Protein AF-A0A3N5PCT1-F1 (afdb_monomer_lite)

Structure (mmCIF, N/CA/C/O backbone):
data_AF-A0A3N5PCT1-F1
#
_entry.id   AF-A0A3N5PCT1-F1
#
loop_
_atom_site.group_PDB
_atom_site.id
_atom_site.type_symbol
_atom_site.label_atom_id
_atom_site.label_alt_id
_atom_site.label_comp_id
_atom_site.label_asym_id
_atom_site.label_entity_id
_atom_site.label_seq_id
_atom_site.pdbx_PDB_ins_code
_atom_site.Cartn_x
_atom_site.Cartn_y
_atom_site.Cartn_z
_atom_site.occupancy
_atom_site.B_iso_or_equiv
_atom_site.auth_seq_id
_atom_site.auth_comp_id
_atom_site.auth_asym_id
_atom_site.auth_atom_id
_atom_site.pdbx_PDB_model_num
ATOM 1 N N . MET A 1 1 ? -2.563 -8.383 13.741 1.00 73.81 1 MET A N 1
ATOM 2 C CA . MET A 1 1 ? -2.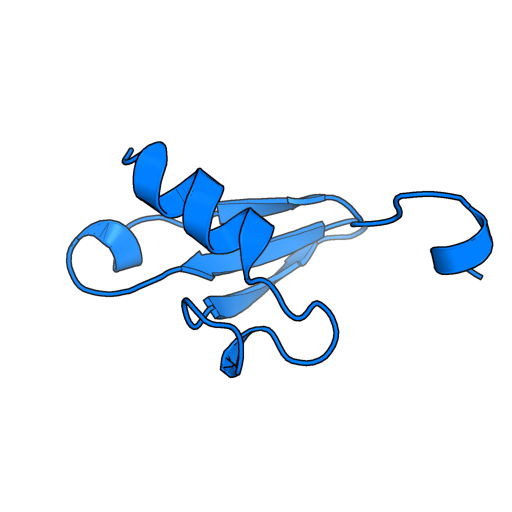444 -8.170 12.285 1.00 73.81 1 MET A CA 1
ATOM 3 C C . MET A 1 1 ? -3.173 -9.307 11.597 1.00 73.81 1 MET A C 1
ATOM 5 O O . MET A 1 1 ? -2.953 -10.448 11.983 1.00 73.81 1 MET A O 1
ATOM 9 N N . ASP A 1 2 ? -4.067 -8.990 10.667 1.00 87.06 2 ASP A N 1
ATOM 10 C CA . ASP A 1 2 ? -4.898 -9.957 9.943 1.00 87.06 2 ASP A CA 1
ATOM 11 C C . ASP A 1 2 ? -4.233 -10.288 8.601 1.00 87.06 2 ASP A C 1
ATOM 13 O O . ASP A 1 2 ? -4.128 -9.431 7.720 1.00 87.06 2 ASP A O 1
ATOM 17 N N . LEU A 1 3 ? -3.712 -11.508 8.480 1.00 88.56 3 LEU A N 1
ATOM 18 C CA . LEU A 1 3 ? -2.988 -11.939 7.285 1.00 88.56 3 LEU A CA 1
ATOM 19 C C . LEU A 1 3 ? -3.923 -12.236 6.111 1.00 88.56 3 LEU A C 1
ATOM 21 O O . LEU A 1 3 ? -3.510 -12.056 4.966 1.00 88.56 3 LEU A O 1
ATOM 25 N N . ASP A 1 4 ? -5.161 -12.648 6.379 1.00 91.81 4 ASP A N 1
ATOM 26 C CA . ASP A 1 4 ? -6.132 -12.949 5.330 1.00 91.81 4 ASP A CA 1
ATOM 27 C C . ASP A 1 4 ? -6.582 -11.655 4.650 1.00 91.81 4 ASP A C 1
ATOM 29 O O . ASP A 1 4 ? -6.623 -11.589 3.419 1.00 91.81 4 ASP A O 1
ATOM 33 N N . LEU A 1 5 ? -6.793 -10.582 5.426 1.00 89.38 5 LEU A N 1
ATOM 34 C CA . LEU A 1 5 ? -7.030 -9.258 4.848 1.00 89.38 5 LEU A CA 1
ATOM 35 C C . LEU A 1 5 ? -5.848 -8.810 3.984 1.00 89.38 5 LEU A C 1
ATOM 37 O O . LEU A 1 5 ? -6.061 -8.318 2.879 1.00 89.38 5 LEU A O 1
ATOM 41 N N . LEU A 1 6 ? -4.613 -8.966 4.472 1.00 89.94 6 LEU A N 1
ATOM 42 C CA . LEU A 1 6 ? -3.436 -8.528 3.725 1.00 89.94 6 LEU A CA 1
ATOM 43 C C . LEU A 1 6 ? -3.315 -9.281 2.393 1.00 89.94 6 LEU A C 1
ATOM 45 O O . LEU A 1 6 ? -3.061 -8.665 1.364 1.00 89.94 6 LEU A O 1
ATOM 49 N N . GLN A 1 7 ? -3.564 -10.593 2.380 1.00 91.88 7 GLN A N 1
ATOM 50 C CA . GLN A 1 7 ? -3.575 -11.371 1.139 1.00 91.88 7 GLN A CA 1
ATOM 51 C C . GLN A 1 7 ? -4.680 -10.930 0.173 1.00 91.88 7 GLN A C 1
ATOM 53 O O . GLN A 1 7 ? -4.428 -10.821 -1.028 1.00 91.88 7 GLN A O 1
ATOM 58 N N . GLU A 1 8 ? -5.891 -10.673 0.666 1.00 92.81 8 GLU A N 1
ATOM 59 C CA . GLU A 1 8 ? -6.987 -10.180 -0.174 1.00 92.81 8 GLU A CA 1
ATOM 60 C C . GLU A 1 8 ? -6.722 -8.768 -0.705 1.00 92.81 8 GLU A C 1
ATOM 62 O O . GLU A 1 8 ? -7.056 -8.471 -1.855 1.00 92.81 8 GLU A O 1
ATOM 67 N N . PHE A 1 9 ? -6.075 -7.918 0.096 1.00 91.19 9 PHE A N 1
ATOM 68 C CA . PHE A 1 9 ? -5.640 -6.590 -0.318 1.00 91.19 9 PHE A CA 1
ATOM 69 C C . PHE A 1 9 ? -4.642 -6.701 -1.471 1.00 91.19 9 PHE A C 1
ATOM 71 O O . PHE A 1 9 ? -4.874 -6.126 -2.529 1.00 91.19 9 PHE A O 1
ATOM 78 N N . GLU A 1 10 ? -3.597 -7.518 -1.322 1.00 89.75 10 GLU A N 1
ATOM 79 C CA . GLU A 1 10 ? -2.583 -7.717 -2.364 1.00 89.75 10 GLU A CA 1
ATOM 80 C C . GLU A 1 10 ? -3.166 -8.290 -3.666 1.00 89.75 10 GLU A C 1
ATOM 82 O O . GLU A 1 10 ? -2.766 -7.886 -4.757 1.00 89.75 10 GLU A O 1
ATOM 87 N N . ARG A 1 11 ? -4.141 -9.207 -3.584 1.00 92.06 11 ARG A N 1
ATOM 88 C CA . ARG A 1 11 ? -4.804 -9.783 -4.772 1.00 92.06 11 ARG A CA 1
ATOM 89 C C . ARG A 1 11 ? -5.685 -8.784 -5.521 1.00 92.06 11 ARG A C 1
ATOM 91 O O . ARG A 1 11 ? -5.924 -8.976 -6.712 1.00 92.06 11 ARG A O 1
ATOM 98 N N . GLY A 1 12 ? -6.220 -7.782 -4.826 1.00 90.62 12 GLY A N 1
ATOM 99 C CA . GLY A 1 12 ? -7.206 -6.837 -5.354 1.00 90.62 12 GLY A CA 1
ATOM 100 C C . GLY A 1 12 ? -6.723 -5.391 -5.452 1.00 90.62 12 GLY A C 1
ATOM 101 O O . GLY A 1 12 ? -7.556 -4.512 -5.690 1.00 90.62 12 GLY A O 1
ATOM 102 N N . LEU A 1 13 ? -5.431 -5.149 -5.224 1.00 89.69 13 LEU A N 1
ATOM 103 C CA . LEU A 1 13 ? -4.818 -3.829 -5.271 1.00 89.69 13 LEU A CA 1
ATOM 104 C C . LEU A 1 13 ? -4.736 -3.325 -6.714 1.00 89.69 13 LEU A C 1
ATOM 106 O O . LEU A 1 13 ? -4.158 -3.978 -7.580 1.00 89.69 13 LEU A O 1
ATOM 110 N N . ASP A 1 14 ? -5.273 -2.131 -6.932 1.00 87.56 14 ASP A N 1
ATOM 111 C CA . ASP A 1 14 ? -5.008 -1.270 -8.077 1.00 87.56 14 ASP A CA 1
ATOM 112 C C . ASP A 1 14 ? -3.904 -0.270 -7.677 1.00 87.56 14 ASP A C 1
ATOM 114 O O . ASP A 1 14 ? -4.164 0.647 -6.893 1.00 87.56 14 ASP A O 1
ATOM 118 N N . PRO A 1 15 ? -2.659 -0.435 -8.165 1.00 82.25 15 PRO A N 1
ATOM 119 C CA . PRO A 1 15 ? -1.551 0.454 -7.825 1.00 82.25 15 PRO A CA 1
ATOM 120 C C . PRO A 1 15 ? -1.736 1.897 -8.297 1.00 82.25 15 PRO A C 1
ATOM 122 O O . PRO A 1 15 ? -1.184 2.805 -7.679 1.00 82.25 15 PRO A O 1
ATOM 125 N N . ALA A 1 16 ? -2.476 2.105 -9.390 1.00 83.31 16 ALA A N 1
ATOM 126 C CA . ALA A 1 16 ? -2.715 3.431 -9.949 1.00 83.31 16 ALA A CA 1
ATOM 127 C C . ALA A 1 16 ? -3.803 4.177 -9.165 1.00 83.31 16 ALA A C 1
ATOM 129 O O . ALA A 1 16 ? -3.744 5.401 -9.046 1.00 83.31 16 ALA A O 1
ATOM 130 N N . HIS A 1 17 ? -4.764 3.434 -8.602 1.00 86.50 17 HIS A N 1
ATOM 131 C CA . HIS A 1 17 ? -5.873 3.970 -7.812 1.00 86.50 17 HIS A CA 1
ATOM 132 C C . HIS A 1 17 ? -6.161 3.136 -6.541 1.00 86.50 17 HIS A C 1
ATOM 134 O O . HIS A 1 17 ? -7.180 2.434 -6.472 1.00 86.50 17 HIS A O 1
ATOM 140 N N . PRO A 1 18 ? -5.307 3.199 -5.498 1.00 88.25 18 PRO A N 1
ATOM 141 C CA . PRO A 1 18 ? -5.448 2.383 -4.285 1.00 88.25 18 PRO A CA 1
ATOM 142 C C . PRO A 1 18 ? -6.785 2.566 -3.548 1.00 88.25 18 PRO A C 1
ATOM 144 O O . PRO A 1 18 ? -7.326 1.622 -2.973 1.00 88.25 18 PRO A O 1
ATOM 147 N N . GLU A 1 19 ? -7.375 3.756 -3.614 1.00 89.12 19 GLU A N 1
ATOM 148 C CA . GLU A 1 19 ? -8.680 4.087 -3.038 1.00 89.12 19 GLU A CA 1
ATOM 149 C C . GLU A 1 19 ? -9.851 3.380 -3.740 1.00 89.12 19 GLU A C 1
ATOM 151 O O . GLU A 1 19 ? -10.933 3.248 -3.167 1.00 89.12 19 GLU A O 1
ATOM 156 N N . ARG A 1 20 ? -9.632 2.905 -4.973 1.00 89.56 20 ARG A N 1
ATOM 157 C CA . ARG A 1 20 ? -10.604 2.170 -5.801 1.00 89.56 20 ARG A CA 1
ATOM 158 C C . ARG A 1 20 ? -10.361 0.661 -5.811 1.00 89.56 20 ARG A C 1
ATOM 160 O O . ARG A 1 20 ? -11.097 -0.068 -6.476 1.00 89.56 20 ARG A O 1
ATOM 167 N N . SER A 1 21 ? -9.346 0.197 -5.084 1.00 88.56 21 SER A N 1
ATOM 168 C CA . SER A 1 21 ? -9.037 -1.225 -4.934 1.00 88.56 21 SER A CA 1
ATOM 169 C C . SER A 1 21 ? -10.185 -1.979 -4.267 1.00 88.56 21 SER A C 1
ATOM 171 O O . SER A 1 21 ? -11.018 -1.389 -3.576 1.00 88.56 21 SER A O 1
ATOM 173 N N . ARG A 1 22 ? -10.213 -3.312 -4.423 1.00 91.25 22 ARG A N 1
ATOM 174 C CA . ARG A 1 22 ? -11.241 -4.161 -3.786 1.00 91.25 22 ARG A CA 1
ATOM 175 C C . ARG A 1 22 ? -11.340 -3.905 -2.281 1.00 91.25 22 ARG A C 1
ATOM 177 O O . ARG A 1 22 ? -12.439 -3.843 -1.738 1.00 91.25 22 ARG A O 1
ATOM 184 N N . ILE A 1 23 ? -10.187 -3.780 -1.632 1.00 91.38 23 ILE A N 1
ATOM 185 C CA . ILE A 1 23 ? -10.068 -3.242 -0.282 1.00 91.38 23 ILE A CA 1
ATOM 186 C C . ILE A 1 23 ? -9.498 -1.832 -0.441 1.00 91.38 23 ILE A C 1
ATOM 188 O O . ILE A 1 23 ? -8.334 -1.714 -0.830 1.00 91.38 23 ILE A O 1
ATOM 192 N N . PRO A 1 24 ? -10.292 -0.779 -0.180 1.00 89.94 24 PRO A N 1
ATOM 193 C CA . PRO A 1 24 ? -9.819 0.590 -0.304 1.00 89.94 24 PRO A CA 1
ATOM 194 C C . PRO A 1 24 ? -8.629 0.844 0.615 1.00 89.94 24 PRO A C 1
ATOM 196 O O . PRO A 1 24 ? -8.649 0.465 1.793 1.00 89.94 24 PRO A O 1
ATOM 199 N N . ALA A 1 25 ? -7.617 1.513 0.071 1.00 90.06 25 ALA A N 1
ATOM 200 C CA . ALA A 1 25 ? -6.492 2.019 0.835 1.00 90.06 25 ALA A CA 1
ATOM 201 C C . ALA A 1 25 ? -6.446 3.545 0.812 1.00 90.06 25 ALA A C 1
ATOM 203 O O . ALA A 1 25 ? -6.706 4.178 -0.212 1.00 90.06 25 ALA A O 1
ATOM 204 N N . GLN A 1 26 ? -6.075 4.131 1.947 1.00 90.31 26 GLN A N 1
ATOM 205 C CA . GLN A 1 26 ? -5.807 5.557 2.065 1.00 90.31 26 GLN A CA 1
ATOM 206 C C . GLN A 1 26 ? -4.304 5.776 2.165 1.00 90.31 26 GLN A C 1
ATOM 208 O O . GLN A 1 26 ? -3.655 5.253 3.067 1.00 90.31 26 GLN A O 1
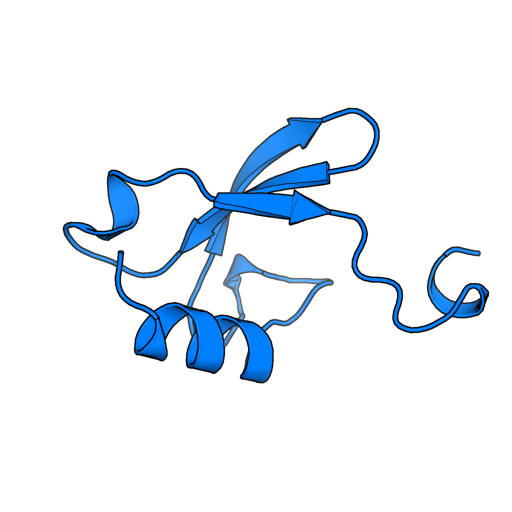ATOM 213 N N . ILE A 1 27 ? -3.751 6.585 1.266 1.00 90.00 27 ILE A N 1
ATOM 214 C CA . ILE A 1 27 ? -2.348 6.982 1.346 1.00 90.00 27 ILE A CA 1
ATOM 215 C C . ILE A 1 27 ? -2.188 7.971 2.501 1.00 90.00 27 ILE A C 1
ATOM 217 O O . ILE A 1 27 ? -2.836 9.017 2.533 1.00 90.00 27 ILE A O 1
ATOM 221 N N . LEU A 1 28 ? -1.313 7.627 3.442 1.00 92.00 28 LEU A N 1
ATOM 222 C CA . LEU A 1 28 ? -0.940 8.473 4.574 1.00 92.00 28 LEU A CA 1
ATOM 223 C C . LEU A 1 28 ? 0.302 9.316 4.266 1.00 92.00 28 LEU A C 1
ATOM 225 O O . LEU A 1 28 ? 0.472 10.398 4.820 1.00 92.00 28 LEU A O 1
ATOM 229 N N . GLY A 1 29 ? 1.173 8.832 3.378 1.00 90.75 29 GLY A N 1
ATOM 230 C CA . GLY A 1 29 ? 2.353 9.567 2.945 1.00 90.75 29 GLY A CA 1
ATOM 231 C C . GLY A 1 29 ? 3.273 8.757 2.039 1.00 90.75 29 GLY A C 1
ATOM 232 O O . GLY A 1 29 ? 3.071 7.563 1.813 1.00 90.75 29 GLY A O 1
ATOM 233 N N . TYR A 1 30 ? 4.314 9.423 1.550 1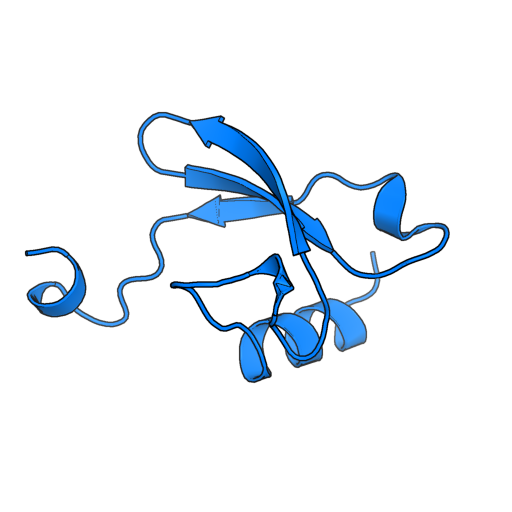.00 90.25 30 TYR A N 1
ATOM 234 C CA . TYR A 1 30 ? 5.353 8.829 0.716 1.00 90.25 30 TYR A CA 1
ATOM 235 C C . TYR A 1 30 ? 6.703 8.951 1.425 1.00 90.25 30 TYR A C 1
ATOM 237 O O . TYR A 1 30 ? 7.049 10.005 1.953 1.00 90.25 30 TYR A O 1
ATOM 245 N N . GLY A 1 31 ? 7.448 7.852 1.457 1.00 86.25 31 GLY A N 1
ATOM 246 C CA . GLY A 1 31 ? 8.879 7.840 1.753 1.00 86.25 31 GLY A CA 1
ATOM 247 C C . GLY A 1 31 ? 9.682 7.784 0.455 1.00 86.25 31 GLY A C 1
ATOM 248 O O . GLY A 1 31 ? 9.107 7.588 -0.611 1.00 86.25 31 GLY A O 1
ATOM 249 N N . GLU A 1 32 ? 11.008 7.888 0.550 1.00 86.75 32 GLU A N 1
ATOM 250 C CA . GLU A 1 32 ? 11.900 7.967 -0.623 1.00 86.75 32 GLU A CA 1
ATOM 251 C C . GLU A 1 32 ? 11.681 6.846 -1.651 1.00 86.75 32 GLU A C 1
ATOM 253 O O . GLU A 1 32 ? 11.758 7.087 -2.849 1.00 86.75 32 GLU A O 1
ATOM 258 N N . ILE A 1 33 ? 11.363 5.634 -1.187 1.00 83.00 33 ILE A N 1
ATOM 259 C CA . ILE A 1 33 ? 11.099 4.462 -2.035 1.00 83.00 33 ILE A CA 1
ATOM 260 C C . ILE A 1 33 ? 9.824 3.720 -1.619 1.00 83.00 33 ILE A C 1
ATOM 262 O O . ILE A 1 33 ? 9.730 2.509 -1.774 1.00 83.00 33 ILE A O 1
ATOM 266 N N . SER A 1 34 ? 8.866 4.372 -0.965 1.00 88.38 34 SER A N 1
ATOM 267 C CA . SER A 1 34 ? 7.737 3.631 -0.384 1.00 88.38 34 SER A CA 1
ATOM 268 C C . SER A 1 34 ? 6.481 4.458 -0.240 1.00 88.38 34 SER A C 1
ATOM 270 O O . SER A 1 34 ? 6.559 5.656 0.010 1.00 88.38 34 SER A O 1
ATOM 272 N N . THR A 1 35 ? 5.339 3.788 -0.226 1.00 89.50 35 THR A N 1
ATOM 273 C CA . THR A 1 35 ? 4.047 4.391 0.101 1.00 89.50 35 THR A CA 1
ATOM 274 C C . THR A 1 35 ? 3.583 3.877 1.457 1.00 89.50 35 THR A C 1
ATOM 276 O O . THR A 1 35 ? 3.561 2.669 1.697 1.00 89.50 35 THR A O 1
ATOM 279 N N . VAL A 1 36 ? 3.230 4.789 2.361 1.00 92.69 36 VAL A N 1
ATOM 280 C CA . VAL A 1 36 ? 2.595 4.461 3.640 1.00 92.69 36 VAL A CA 1
ATOM 281 C C . VAL A 1 36 ? 1.094 4.609 3.472 1.00 92.69 36 VAL A C 1
ATOM 283 O O . VAL A 1 36 ? 0.623 5.630 2.967 1.00 92.69 36 VAL A O 1
ATOM 286 N N . LEU A 1 37 ? 0.348 3.590 3.876 1.00 91.50 37 LEU A N 1
ATOM 287 C CA . LEU A 1 37 ? -1.083 3.506 3.637 1.00 91.50 37 LEU A CA 1
ATOM 288 C C . LEU A 1 37 ? -1.825 2.806 4.778 1.00 91.50 37 LEU A C 1
ATOM 290 O O . LEU A 1 37 ? -1.287 1.934 5.454 1.00 91.50 37 LEU A O 1
ATOM 294 N N . GLU A 1 38 ? -3.075 3.194 4.967 1.00 92.31 38 GLU A N 1
ATOM 295 C CA . GLU A 1 38 ? -4.077 2.468 5.748 1.00 92.31 38 GLU A CA 1
ATOM 296 C C . GLU A 1 38 ? -4.876 1.559 4.807 1.00 92.31 38 GLU A C 1
ATOM 298 O O . GLU A 1 38 ? -5.183 1.973 3.688 1.00 92.31 38 GLU A O 1
ATOM 303 N N . ILE A 1 39 ? -5.249 0.353 5.252 1.00 90.38 39 ILE A N 1
ATOM 304 C CA . ILE A 1 39 ? -6.116 -0.568 4.494 1.00 90.38 39 ILE A CA 1
ATOM 305 C C . ILE A 1 39 ? -7.397 -0.888 5.267 1.00 90.38 39 ILE A C 1
ATOM 307 O O . ILE A 1 39 ? -7.379 -1.067 6.485 1.00 90.38 39 ILE A O 1
ATOM 311 N N . GLY A 1 40 ? -8.509 -1.039 4.548 1.00 81.25 40 GLY A 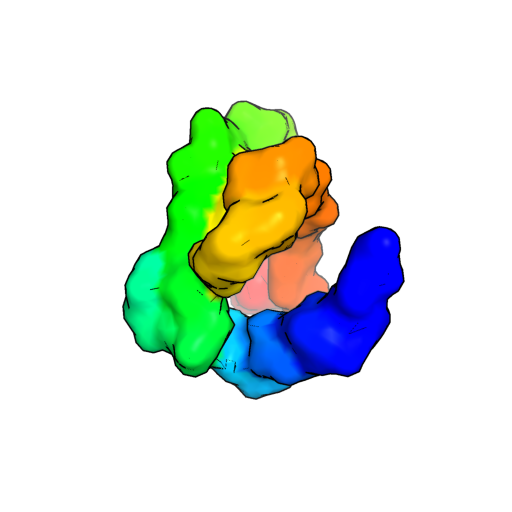N 1
ATOM 312 C CA . GLY A 1 40 ? -9.751 -1.578 5.104 1.00 81.25 40 GLY A CA 1
ATOM 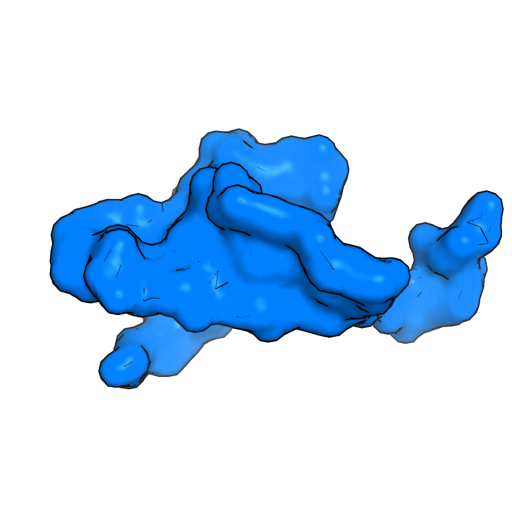313 C C . GLY A 1 40 ? -10.504 -0.622 6.040 1.00 81.25 40 GLY A C 1
ATOM 314 O O . GLY A 1 40 ? -10.550 0.587 5.827 1.00 81.25 40 GLY A O 1
ATOM 315 N N . ALA A 1 41 ? -11.178 -1.184 7.049 1.00 71.12 41 ALA A N 1
ATOM 316 C CA . ALA A 1 41 ? -12.052 -0.458 7.973 1.00 71.12 41 ALA A CA 1
ATOM 317 C C . ALA A 1 41 ? -11.961 -1.012 9.407 1.00 71.12 41 ALA A C 1
ATOM 319 O O . ALA A 1 41 ? -11.459 -2.112 9.639 1.00 71.12 41 ALA A O 1
ATOM 320 N N . GLY A 1 42 ? -12.482 -0.260 10.381 1.00 74.94 42 GLY A N 1
ATOM 321 C CA . GLY A 1 42 ? -12.501 -0.677 11.787 1.00 74.94 42 GLY A CA 1
ATOM 322 C C . GLY A 1 42 ? -11.101 -0.667 12.427 1.00 74.94 42 GLY A C 1
ATOM 323 O O . GLY A 1 42 ? -10.320 0.228 12.107 1.00 74.94 42 GLY A O 1
ATOM 324 N N . PRO A 1 43 ? -10.753 -1.644 13.291 1.00 70.00 43 PRO A N 1
ATOM 325 C CA . PRO A 1 43 ? -9.468 -1.692 14.012 1.00 70.00 43 PRO A CA 1
ATOM 326 C C . PRO A 1 43 ? -8.222 -1.661 13.110 1.00 70.00 43 PRO A C 1
ATOM 328 O O . PRO A 1 43 ? -7.126 -1.348 13.554 1.00 70.00 43 PRO A O 1
ATOM 331 N N . GLN A 1 44 ? -8.384 -1.982 11.825 1.00 70.81 44 GLN A N 1
ATOM 332 C CA . GLN A 1 44 ? -7.330 -1.929 10.810 1.00 70.81 44 GLN A CA 1
ATOM 333 C C . GLN A 1 44 ? -6.873 -0.501 10.489 1.00 70.81 44 GLN A C 1
ATOM 335 O O . GLN A 1 44 ? -5.724 -0.314 10.102 1.00 70.81 44 GLN A O 1
ATOM 340 N N . ARG A 1 45 ? -7.733 0.508 10.701 1.00 71.75 45 ARG A N 1
ATOM 341 C CA . ARG A 1 45 ? -7.366 1.925 10.538 1.00 71.75 45 ARG A CA 1
ATOM 342 C C . ARG A 1 45 ? -6.435 2.434 11.637 1.00 71.75 45 ARG A C 1
ATOM 344 O O . ARG A 1 45 ? -5.945 3.545 11.547 1.00 71.75 45 ARG A O 1
ATOM 351 N N . GLU A 1 46 ? -6.170 1.636 12.669 1.00 81.88 46 GLU A N 1
ATOM 352 C CA . GLU A 1 46 ? -5.158 1.959 13.681 1.00 81.88 46 GLU A CA 1
ATOM 353 C C . GLU A 1 46 ? -3.752 1.486 13.267 1.00 81.88 46 GLU A C 1
ATOM 355 O O . GLU A 1 46 ? -2.783 1.686 14.001 1.00 81.88 46 GLU A O 1
ATOM 360 N N . LEU A 1 47 ? -3.623 0.847 12.097 1.00 88.06 47 LEU A N 1
ATOM 361 C CA . LEU A 1 47 ? -2.367 0.317 11.581 1.00 88.06 47 LEU A CA 1
ATOM 362 C C . LEU A 1 47 ? -1.934 1.067 10.319 1.00 88.06 47 LEU A C 1
ATOM 364 O O . LEU A 1 47 ? -2.664 1.141 9.333 1.00 88.06 47 LEU A O 1
ATOM 368 N N . ALA A 1 48 ? -0.691 1.548 10.333 1.00 91.50 48 ALA A N 1
ATOM 369 C CA . ALA A 1 48 ? -0.019 2.051 9.145 1.00 91.50 48 ALA A CA 1
ATOM 370 C C . ALA A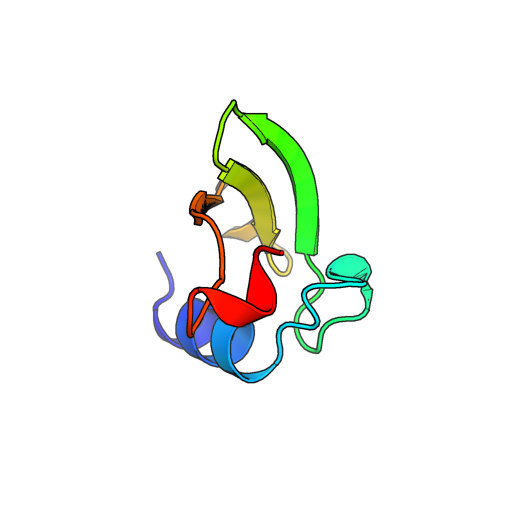 1 48 ? 0.785 0.923 8.485 1.00 91.50 48 ALA A C 1
ATOM 372 O O . ALA A 1 48 ? 1.664 0.316 9.103 1.00 91.50 48 ALA A O 1
ATOM 373 N N . TYR A 1 49 ? 0.510 0.672 7.211 1.00 91.38 49 TYR A N 1
ATOM 374 C CA . TYR A 1 49 ? 1.219 -0.294 6.383 1.00 91.38 49 TYR A CA 1
ATOM 375 C C . TYR A 1 49 ? 2.235 0.436 5.514 1.00 91.38 49 TYR A C 1
ATOM 377 O O . TYR A 1 49 ? 1.970 1.524 5.005 1.00 91.38 49 TYR A O 1
ATOM 385 N N . LYS A 1 50 ? 3.410 -0.164 5.324 1.00 91.56 50 LYS A N 1
ATOM 386 C CA . LYS A 1 50 ? 4.444 0.371 4.437 1.00 91.56 50 LYS A CA 1
ATOM 387 C C . LYS A 1 50 ? 4.612 -0.551 3.243 1.00 91.56 50 LYS A C 1
ATOM 389 O O . LYS A 1 50 ? 4.967 -1.716 3.403 1.00 91.56 50 LYS A O 1
ATOM 394 N N . ARG A 1 51 ? 4.397 -0.005 2.052 1.00 88.00 51 ARG A N 1
ATOM 395 C CA . ARG A 1 51 ? 4.559 -0.699 0.783 1.00 88.00 51 ARG A CA 1
ATOM 396 C C . ARG A 1 51 ? 5.812 -0.208 0.077 1.00 88.00 51 ARG A C 1
ATOM 398 O O . ARG A 1 51 ? 5.958 0.982 -0.189 1.00 88.00 51 ARG A O 1
ATOM 405 N N . LEU A 1 52 ? 6.727 -1.132 -0.178 1.00 86.12 52 LEU A N 1
ATOM 406 C CA . LEU A 1 52 ? 7.916 -0.905 -0.998 1.00 86.12 52 LEU A CA 1
ATOM 407 C C . LEU A 1 52 ? 7.525 -0.930 -2.490 1.00 86.12 52 LEU A C 1
ATOM 409 O O . LEU A 1 52 ? 6.408 -1.358 -2.798 1.00 86.12 52 LEU A O 1
ATOM 413 N N . PRO A 1 53 ? 8.379 -0.435 -3.405 1.00 71.81 53 PRO A N 1
ATOM 414 C CA . PRO A 1 53 ? 8.025 -0.268 -4.808 1.00 71.81 53 PRO A CA 1
ATOM 415 C C . PRO A 1 53 ? 7.519 -1.588 -5.385 1.00 71.81 53 PRO A C 1
ATOM 417 O O . PRO A 1 53 ? 8.118 -2.641 -5.169 1.00 71.81 53 PRO A O 1
ATOM 420 N N . MET A 1 54 ? 6.375 -1.518 -6.065 1.00 58.31 54 MET A N 1
ATOM 421 C CA . MET A 1 54 ? 5.563 -2.681 -6.435 1.00 58.31 54 MET A CA 1
ATOM 422 C C . MET A 1 54 ? 5.979 -3.342 -7.746 1.00 58.31 54 MET A C 1
ATOM 424 O O . MET A 1 54 ? 5.153 -4.006 -8.369 1.00 58.31 54 MET A O 1
ATOM 428 N N . PHE A 1 55 ? 7.196 -3.113 -8.219 1.00 62.00 55 PHE A N 1
ATOM 429 C CA . PHE A 1 55 ? 7.578 -3.595 -9.534 1.00 62.00 55 PHE A CA 1
ATOM 430 C C . PHE A 1 55 ? 7.744 -5.109 -9.481 1.00 62.00 55 PHE A C 1
ATOM 432 O O . PHE A 1 55 ? 8.565 -5.641 -8.732 1.00 62.00 55 PHE A O 1
ATOM 439 N N . ARG A 1 56 ? 6.956 -5.816 -10.285 1.00 56.00 56 ARG A N 1
ATOM 440 C CA . ARG A 1 56 ? 7.154 -7.245 -10.547 1.00 56.00 56 ARG A CA 1
ATOM 441 C C . ARG A 1 56 ? 8.375 -7.467 -11.437 1.00 56.00 56 ARG A C 1
ATOM 443 O O . ARG A 1 56 ? 8.950 -8.552 -11.425 1.00 56.00 56 ARG A O 1
ATOM 450 N N . SER A 1 57 ? 8.758 -6.438 -12.193 1.00 58.03 57 SER A N 1
ATOM 451 C CA . SER A 1 57 ? 9.939 -6.393 -13.053 1.00 58.03 57 SER A CA 1
ATOM 452 C C . SER A 1 57 ? 10.390 -4.953 -13.287 1.00 58.03 57 SER A C 1
ATOM 454 O O . SER A 1 57 ? 9.560 -4.051 -13.256 1.00 58.03 57 SER A O 1
ATOM 456 N N . GLU A 1 58 ? 11.665 -4.752 -13.612 1.00 62.00 58 GLU A N 1
ATOM 457 C CA . GLU A 1 58 ? 12.259 -3.431 -13.888 1.00 62.00 58 GLU A CA 1
ATOM 458 C C . GLU A 1 58 ? 11.502 -2.614 -14.947 1.00 62.00 58 GLU A C 1
ATOM 460 O O . GLU A 1 58 ? 11.374 -1.409 -14.795 1.00 62.00 58 GLU A O 1
ATOM 465 N N . ALA A 1 59 ? 10.897 -3.261 -15.948 1.00 66.94 59 ALA A N 1
ATOM 466 C CA . ALA A 1 59 ? 10.109 -2.582 -16.981 1.00 66.94 59 ALA A CA 1
ATOM 467 C C . ALA A 1 59 ? 8.840 -1.869 -16.463 1.00 66.94 59 ALA A C 1
ATOM 469 O O . ALA A 1 59 ? 8.259 -1.075 -17.190 1.00 66.94 59 ALA A O 1
ATOM 470 N N . GLU A 1 60 ? 8.374 -2.167 -15.244 1.00 55.81 60 GLU A N 1
ATOM 471 C CA . GLU A 1 60 ? 7.263 -1.436 -14.610 1.00 55.81 60 GLU A CA 1
ATOM 472 C C . GLU A 1 60 ? 7.740 -0.154 -13.895 1.00 55.81 60 GLU A C 1
ATOM 474 O O . GLU A 1 60 ? 6.903 0.627 -13.444 1.00 55.81 60 GLU A O 1
ATOM 479 N N . ALA A 1 61 ? 9.058 0.038 -13.753 1.00 59.88 61 ALA A N 1
ATOM 480 C CA . ALA A 1 61 ? 9.682 1.153 -13.037 1.00 59.88 61 ALA A CA 1
ATOM 481 C C . ALA A 1 61 ? 10.192 2.288 -13.942 1.00 59.88 61 ALA A C 1
ATOM 483 O O . ALA A 1 61 ? 10.488 3.365 -13.416 1.00 59.88 61 ALA A O 1
ATOM 484 N N . ASP A 1 62 ? 10.295 2.035 -15.250 1.00 55.53 62 ASP A N 1
ATOM 485 C CA . ASP A 1 62 ? 10.715 2.978 -16.301 1.00 55.53 62 ASP A CA 1
ATOM 486 C C . ASP A 1 62 ? 9.520 3.739 -16.907 1.00 55.53 62 ASP A C 1
ATOM 488 O O . ASP A 1 62 ? 9.675 4.951 -17.192 1.00 55.53 62 ASP A O 1
#

Foldseek 3Di:
DDVVQVVQLVVFADPVQQCPTPWRWDFPDDDPFWTWIQTHDDPSNVDIDIGGHPDPDVVVVD

Sequence (62 aa):
MDLDLLQEFERGLDPAHPERSRIPAQILGYGEISTVLEIGAGPQRELAYKRLPMFRSEAEAD

pLDDT: mean 82.82, std 11.4, range [55.53, 92.81]

Radius of gyration: 11.78 Å; chains: 1; bounding box: 25×22×31 Å

Secondary structure (DSSP, 8-state):
--HHHHHHHHHH--SS-GGGSSS-EEEEEEETTEEEEEESSGGGGG--EEE----SSGGGT-